Protein AF-A0A0L8IAC8-F1 (afdb_monomer_lite)

pLDDT: mean 78.75, std 12.89, range [50.06, 94.31]

Structure (mmCIF, N/CA/C/O backbone):
data_AF-A0A0L8IAC8-F1
#
_entry.id   AF-A0A0L8IAC8-F1
#
loop_
_atom_site.group_PDB
_atom_site.id
_atom_site.type_symbol
_atom_site.label_atom_id
_atom_site.label_alt_id
_atom_site.label_comp_id
_atom_site.label_asym_id
_atom_site.label_entity_id
_atom_site.label_seq_id
_atom_site.pdbx_PDB_ins_code
_atom_site.Cartn_x
_atom_site.Cartn_y
_atom_site.Cartn_z
_atom_site.occupancy
_atom_site.B_iso_or_equiv
_atom_site.auth_seq_id
_atom_site.auth_comp_id
_atom_site.auth_asym_id
_atom_site.auth_atom_id
_atom_site.pdbx_PDB_model_num
ATOM 1 N N . PHE A 1 1 ? -12.846 7.517 0.001 1.00 75.56 1 PHE A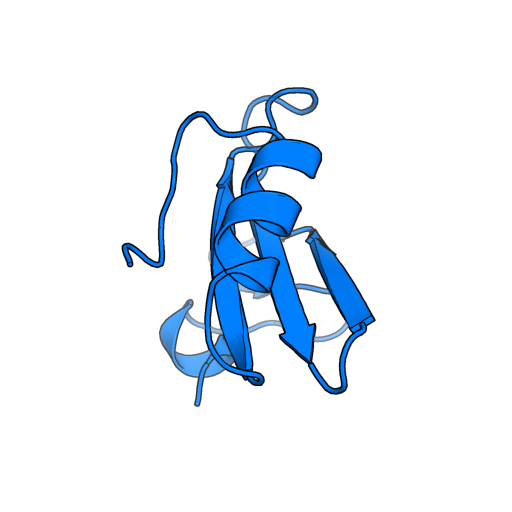 N 1
ATOM 2 C CA . PHE A 1 1 ? -11.533 8.063 -0.415 1.00 75.56 1 PHE A CA 1
ATOM 3 C C . PH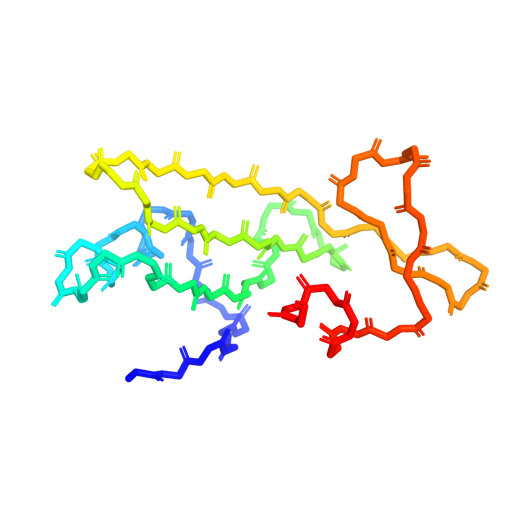E A 1 1 ? -11.120 7.425 -1.743 1.00 75.56 1 PHE A C 1
ATOM 5 O O . PHE A 1 1 ? -11.755 6.462 -2.158 1.00 75.56 1 PHE A O 1
ATOM 12 N N . ARG A 1 2 ? -10.140 7.985 -2.469 1.00 83.94 2 ARG A N 1
ATOM 13 C CA . ARG A 1 2 ? -9.658 7.373 -3.722 1.00 83.94 2 ARG A CA 1
ATOM 14 C C . ARG A 1 2 ? -8.718 6.218 -3.378 1.00 83.94 2 ARG A C 1
ATOM 16 O O . ARG A 1 2 ? -7.895 6.350 -2.490 1.00 83.94 2 ARG A O 1
ATOM 23 N N . TRP A 1 3 ? -8.833 5.100 -4.083 1.00 86.19 3 TRP A N 1
ATOM 24 C CA . TRP A 1 3 ? -7.966 3.938 -3.861 1.00 86.19 3 TRP A CA 1
ATOM 25 C C . TRP A 1 3 ? -6.638 4.038 -4.627 1.00 86.19 3 TRP A C 1
ATOM 27 O O . TRP A 1 3 ? -5.744 3.242 -4.386 1.00 86.19 3 TRP A O 1
ATOM 37 N N . PHE A 1 4 ? -6.468 5.010 -5.531 1.00 86.06 4 PHE A N 1
ATOM 38 C CA . PHE A 1 4 ? -5.230 5.217 -6.290 1.00 86.06 4 PHE A CA 1
ATOM 39 C C . PHE A 1 4 ? -4.706 6.644 -6.135 1.00 86.06 4 PHE A C 1
ATOM 41 O O . PHE A 1 4 ? -5.421 7.618 -6.388 1.00 86.06 4 PHE A O 1
ATOM 48 N N . HIS A 1 5 ? -3.434 6.759 -5.763 1.00 87.75 5 HIS A N 1
ATOM 49 C CA . HIS A 1 5 ? -2.744 8.015 -5.514 1.00 87.75 5 HIS A CA 1
ATOM 50 C C . HIS A 1 5 ? -1.389 8.037 -6.230 1.00 87.75 5 HIS A C 1
ATOM 52 O O . HIS A 1 5 ? -0.543 7.174 -6.020 1.00 87.75 5 HIS A O 1
ATOM 58 N N . ARG A 1 6 ? -1.147 9.040 -7.078 1.00 81.69 6 ARG A N 1
ATOM 59 C CA . ARG A 1 6 ? 0.122 9.133 -7.818 1.00 81.69 6 ARG A CA 1
ATOM 60 C C . ARG A 1 6 ? 1.271 9.644 -6.956 1.00 81.69 6 ARG A C 1
ATOM 62 O O . ARG A 1 6 ? 2.337 9.055 -6.995 1.00 81.69 6 ARG A O 1
ATOM 69 N N . ASP A 1 7 ? 1.027 10.655 -6.129 1.00 80.81 7 ASP A N 1
ATOM 70 C CA . ASP A 1 7 ? 2.107 11.419 -5.497 1.00 80.81 7 ASP A CA 1
ATOM 71 C C . ASP A 1 7 ? 1.889 11.539 -3.985 1.00 80.81 7 ASP A C 1
ATOM 73 O O . ASP A 1 7 ? 1.739 12.632 -3.444 1.00 80.81 7 ASP A O 1
ATOM 77 N N . ILE A 1 8 ? 1.807 10.401 -3.286 1.00 89.06 8 ILE A N 1
ATOM 78 C CA . ILE A 1 8 ? 1.730 10.398 -1.818 1.00 89.06 8 ILE A CA 1
ATOM 79 C C . ILE A 1 8 ? 2.824 9.536 -1.199 1.00 89.06 8 ILE A C 1
ATOM 81 O O . ILE A 1 8 ? 3.174 8.463 -1.695 1.00 89.06 8 ILE A O 1
ATO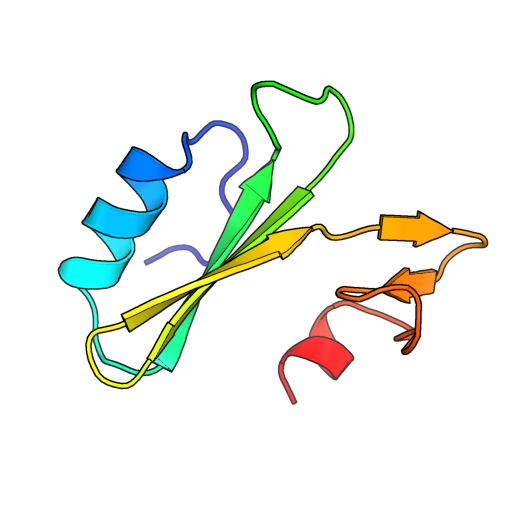M 85 N N . THR A 1 9 ? 3.348 10.012 -0.074 1.00 89.81 9 THR A N 1
ATOM 86 C CA . THR A 1 9 ? 4.331 9.280 0.723 1.00 89.81 9 THR A CA 1
ATOM 87 C C . THR A 1 9 ? 3.672 8.121 1.469 1.00 89.81 9 THR A C 1
ATOM 89 O O . THR A 1 9 ? 2.450 8.061 1.624 1.00 89.81 9 THR A O 1
ATOM 92 N N . ARG A 1 10 ? 4.499 7.198 1.976 1.00 89.50 10 ARG A N 1
ATOM 93 C CA . ARG A 1 10 ? 4.044 6.143 2.890 1.00 89.50 10 ARG A CA 1
ATOM 94 C C . ARG A 1 10 ? 3.301 6.729 4.091 1.00 89.50 10 ARG A C 1
ATOM 96 O O . ARG A 1 10 ? 2.193 6.292 4.366 1.00 89.50 10 ARG A O 1
ATOM 103 N N . GLN A 1 11 ? 3.874 7.752 4.726 1.00 92.06 11 GLN A N 1
ATOM 104 C CA . GLN A 1 11 ? 3.272 8.384 5.898 1.00 92.06 11 GLN A CA 1
ATOM 105 C C . GLN A 1 11 ? 1.897 8.970 5.578 1.00 92.06 11 GLN A C 1
ATOM 107 O O . GLN A 1 11 ? 0.931 8.694 6.277 1.00 92.06 11 GLN A O 1
ATOM 112 N N . LYS A 1 12 ? 1.777 9.691 4.454 1.00 92.19 12 LYS A N 1
ATOM 113 C CA . LYS A 1 12 ? 0.494 10.274 4.059 1.00 92.19 12 LYS A CA 1
ATOM 114 C C . LYS A 1 12 ? -0.559 9.207 3.757 1.00 92.19 12 LYS A C 1
ATOM 116 O O . LYS A 1 12 ? -1.738 9.433 4.009 1.00 92.19 12 LYS A O 1
ATOM 121 N N . ALA A 1 13 ? -0.145 8.056 3.224 1.00 92.00 13 ALA A N 1
ATOM 122 C CA . ALA A 1 13 ? -1.037 6.918 3.038 1.00 92.00 13 ALA A CA 1
ATOM 123 C C . ALA A 1 13 ? -1.528 6.349 4.374 1.00 92.00 13 ALA A C 1
ATOM 125 O O . ALA A 1 13 ? -2.714 6.068 4.495 1.00 92.00 13 ALA A O 1
ATOM 126 N N . GLU A 1 14 ? -0.650 6.208 5.369 1.00 92.81 14 GLU A N 1
ATOM 127 C CA . GLU A 1 14 ? -1.043 5.768 6.712 1.00 92.81 14 GLU A CA 1
ATOM 128 C C . GLU A 1 14 ? -2.037 6.743 7.348 1.00 92.81 14 GLU A C 1
ATOM 130 O O . GLU A 1 14 ? -3.041 6.296 7.888 1.00 92.81 14 GLU A O 1
ATOM 135 N N . ASP A 1 15 ? -1.808 8.055 7.241 1.00 94.31 15 ASP A N 1
ATOM 136 C CA . ASP A 1 15 ? -2.713 9.069 7.798 1.00 94.31 15 ASP A CA 1
ATOM 137 C C . ASP A 1 15 ? -4.111 8.973 7.168 1.00 94.31 15 ASP A C 1
ATOM 139 O O . ASP A 1 15 ? -5.110 8.903 7.878 1.00 94.31 15 ASP A O 1
ATOM 143 N N . ILE A 1 16 ? -4.180 8.872 5.832 1.00 93.25 16 ILE A N 1
ATOM 144 C CA . ILE A 1 16 ? -5.449 8.688 5.112 1.00 93.25 16 ILE A CA 1
ATOM 145 C C . ILE A 1 16 ? -6.137 7.401 5.571 1.00 93.25 16 ILE A C 1
ATOM 147 O O . ILE A 1 16 ? -7.339 7.400 5.810 1.00 93.25 16 ILE A O 1
ATOM 151 N N . LEU A 1 17 ? -5.407 6.292 5.679 1.00 92.12 17 LEU A N 1
ATOM 152 C CA . LEU A 1 17 ? -6.004 5.005 6.022 1.00 92.12 17 LEU A CA 1
ATOM 153 C C . LEU A 1 17 ? -6.447 4.920 7.493 1.00 92.12 17 LEU A C 1
ATOM 155 O O . LEU A 1 17 ? -7.460 4.279 7.759 1.00 92.12 17 LEU A O 1
ATOM 159 N N . LYS A 1 18 ? -5.753 5.592 8.425 1.00 91.19 18 LYS A N 1
ATOM 160 C CA . LYS A 1 18 ? -6.152 5.700 9.846 1.00 91.19 18 LYS A CA 1
ATOM 161 C C . LYS A 1 18 ? -7.458 6.465 10.031 1.00 91.19 18 LYS A C 1
ATOM 163 O O . LYS A 1 18 ? -8.214 6.159 10.944 1.00 91.19 18 LYS A O 1
ATOM 168 N N . GLU A 1 19 ? -7.716 7.453 9.178 1.00 90.94 19 GLU A N 1
ATOM 169 C CA . GLU A 1 19 ? -8.970 8.216 9.174 1.00 90.94 19 GLU A CA 1
ATOM 170 C C . GLU A 1 19 ? -10.141 7.440 8.539 1.00 90.94 19 GLU A C 1
ATOM 172 O O . GLU A 1 19 ? -11.277 7.913 8.556 1.00 90.94 19 GLU A O 1
ATOM 177 N N . ASN A 1 20 ? -9.887 6.259 7.963 1.00 87.69 20 ASN A N 1
ATOM 178 C CA . ASN A 1 20 ? -10.887 5.424 7.304 1.00 87.69 20 ASN A CA 1
ATOM 179 C C . ASN A 1 20 ? -11.098 4.089 8.036 1.00 87.69 20 ASN A C 1
ATOM 181 O O . ASN A 1 20 ? -10.419 3.757 9.005 1.00 87.69 20 ASN A O 1
ATOM 185 N N . VAL A 1 21 ? -12.093 3.328 7.578 1.00 86.38 21 VAL A N 1
ATOM 186 C CA . VAL A 1 21 ? -12.509 2.067 8.206 1.00 86.38 21 VAL A CA 1
ATOM 187 C C . VAL A 1 21 ? -11.435 0.984 8.109 1.00 86.38 21 VAL A C 1
ATOM 189 O O . VAL A 1 21 ? -10.620 0.982 7.183 1.00 86.38 21 VAL A O 1
ATOM 192 N N . ASP A 1 22 ? -11.466 0.032 9.037 1.00 87.06 22 ASP A N 1
ATOM 193 C CA . ASP A 1 22 ? -10.654 -1.180 8.941 1.00 87.06 22 ASP A CA 1
ATOM 194 C C . ASP A 1 22 ? -10.946 -1.936 7.630 1.00 87.06 22 ASP A C 1
ATOM 196 O O . ASP A 1 22 ? -12.081 -1.948 7.151 1.00 87.06 22 ASP A O 1
ATOM 200 N N . GLY A 1 23 ? -9.915 -2.507 7.008 1.00 83.81 23 GLY A N 1
ATOM 201 C CA . GLY A 1 23 ? -9.980 -3.083 5.659 1.00 83.81 23 GLY A CA 1
ATOM 202 C C . GLY A 1 23 ? -9.774 -2.068 4.526 1.00 83.81 23 GLY A C 1
ATOM 203 O O . GLY A 1 23 ? -9.751 -2.443 3.353 1.00 83.81 23 GLY A O 1
ATOM 204 N N . SER A 1 24 ? -9.597 -0.781 4.842 1.00 90.25 24 SER A N 1
ATOM 205 C CA . SER A 1 24 ? -9.276 0.240 3.841 1.00 90.25 24 SER A CA 1
ATOM 206 C C . SER A 1 24 ? -7.910 -0.005 3.204 1.00 90.25 24 SER A C 1
ATOM 208 O O . SER A 1 24 ? -6.933 -0.325 3.881 1.00 90.25 24 SER A O 1
ATOM 210 N N . PHE A 1 25 ? -7.810 0.232 1.898 1.00 91.25 25 PHE A N 1
ATOM 211 C CA . PHE A 1 25 ? -6.556 0.113 1.164 1.00 91.25 25 PHE A CA 1
ATOM 212 C C . PHE A 1 25 ? -6.402 1.218 0.125 1.00 91.25 25 PHE A C 1
ATOM 214 O O . PHE A 1 25 ? -7.377 1.782 -0.373 1.00 91.25 25 PHE A O 1
ATOM 221 N N . LEU A 1 26 ? -5.158 1.507 -0.244 1.00 91.44 26 LEU A N 1
ATOM 222 C CA . LEU A 1 26 ? -4.853 2.359 -1.384 1.00 91.44 26 LEU A CA 1
ATOM 223 C C . LEU A 1 26 ? -3.547 1.945 -2.052 1.00 91.44 26 LEU A C 1
ATOM 225 O O . LEU A 1 26 ? -2.653 1.376 -1.432 1.00 91.44 26 LEU A O 1
ATOM 229 N N . ILE A 1 27 ? -3.415 2.285 -3.324 1.00 90.44 27 ILE A N 1
ATOM 230 C CA . ILE A 1 27 ? -2.209 2.114 -4.117 1.00 90.44 27 ILE A CA 1
ATOM 231 C C . ILE A 1 27 ? -1.563 3.473 -4.296 1.00 90.44 27 ILE A C 1
ATOM 233 O O . ILE A 1 27 ? -2.219 4.443 -4.684 1.00 90.44 27 ILE A O 1
ATOM 237 N N . ARG A 1 28 ? -0.259 3.528 -4.047 1.00 90.81 28 ARG A N 1
ATOM 238 C CA . ARG A 1 28 ? 0.562 4.719 -4.241 1.00 90.81 28 ARG A CA 1
ATOM 239 C C . ARG A 1 28 ? 1.740 4.441 -5.161 1.00 90.81 28 ARG A C 1
ATOM 241 O O . ARG A 1 28 ? 2.315 3.356 -5.101 1.00 90.81 28 ARG A O 1
ATOM 248 N N . LYS A 1 29 ? 2.139 5.416 -5.980 1.00 85.12 29 LYS A N 1
ATOM 249 C CA . LYS A 1 29 ? 3.450 5.357 -6.642 1.00 85.12 29 LYS A CA 1
ATOM 250 C C . LYS A 1 29 ? 4.541 5.538 -5.586 1.00 85.12 29 LYS A C 1
ATOM 252 O O . LYS A 1 29 ? 4.375 6.294 -4.625 1.00 85.12 29 LYS A O 1
ATOM 257 N N . SER A 1 30 ? 5.646 4.821 -5.728 1.00 72.19 30 SER A N 1
ATOM 258 C CA . SER A 1 30 ? 6.801 5.030 -4.868 1.00 72.19 30 SER A CA 1
ATOM 259 C C . SER A 1 30 ? 7.478 6.344 -5.253 1.00 72.19 30 SER A C 1
ATOM 261 O O . SER A 1 30 ? 7.849 6.550 -6.406 1.00 72.19 30 SER A O 1
ATOM 263 N N . VAL A 1 31 ? 7.617 7.246 -4.279 1.00 69.81 31 VAL A N 1
ATOM 264 C CA . VAL A 1 31 ? 8.335 8.519 -4.459 1.00 69.81 31 VAL A CA 1
ATOM 265 C C . VAL A 1 31 ? 9.848 8.277 -4.493 1.00 69.81 31 VAL A C 1
ATOM 267 O O . VAL A 1 31 ? 10.574 9.003 -5.161 1.00 69.81 31 VAL A O 1
ATOM 270 N N . THR A 1 32 ? 10.326 7.239 -3.800 1.00 68.44 32 THR A N 1
ATOM 271 C CA . THR A 1 32 ? 11.751 6.886 -3.728 1.00 68.44 32 THR A CA 1
ATOM 272 C C . THR A 1 32 ? 12.199 6.006 -4.891 1.00 68.44 32 THR A C 1
ATOM 274 O O . THR A 1 32 ? 13.329 6.142 -5.346 1.00 68.44 32 THR A O 1
ATOM 277 N N . ASN A 1 33 ? 11.318 5.141 -5.404 1.00 68.25 33 ASN A N 1
ATOM 278 C CA . ASN A 1 33 ? 11.645 4.211 -6.484 1.00 68.25 33 ASN A CA 1
ATOM 279 C C . ASN A 1 33 ? 10.807 4.545 -7.720 1.00 68.25 33 ASN A C 1
ATOM 281 O O . ASN A 1 33 ? 9.648 4.142 -7.852 1.00 68.25 33 ASN A O 1
ATOM 285 N N . ILE A 1 34 ? 11.398 5.323 -8.625 1.00 69.25 34 ILE A N 1
ATOM 286 C CA . ILE A 1 34 ? 10.730 5.797 -9.837 1.00 69.25 34 ILE A CA 1
ATOM 287 C C . ILE A 1 34 ? 10.267 4.596 -10.672 1.00 69.25 34 ILE A C 1
ATOM 289 O O . ILE A 1 34 ? 11.073 3.791 -11.124 1.00 69.25 34 ILE A O 1
ATOM 293 N N . GLY A 1 35 ? 8.955 4.508 -10.901 1.00 71.50 35 GLY A N 1
ATOM 294 C CA . GLY A 1 35 ? 8.334 3.443 -11.700 1.00 71.50 35 GLY A CA 1
ATOM 295 C C . GLY A 1 35 ? 7.703 2.320 -10.877 1.00 71.50 35 GLY A C 1
ATOM 296 O O . GLY A 1 35 ? 6.976 1.505 -11.437 1.00 71.50 35 GLY A O 1
ATOM 297 N N . GLU A 1 36 ? 7.897 2.313 -9.559 1.00 80.75 36 GLU A N 1
ATOM 298 C CA . GLU A 1 36 ? 7.298 1.312 -8.680 1.00 80.75 36 GLU A CA 1
ATOM 299 C C . GLU A 1 36 ? 5.991 1.788 -8.049 1.00 80.75 36 GLU A C 1
ATOM 301 O O . GLU A 1 36 ? 5.754 2.985 -7.858 1.00 80.75 36 GLU A O 1
ATOM 306 N N . TYR A 1 37 ? 5.155 0.825 -7.672 1.00 86.56 37 TYR A N 1
ATOM 307 C CA . TYR A 1 37 ? 3.923 1.062 -6.932 1.00 86.56 37 TYR A CA 1
ATOM 308 C C . TYR A 1 37 ? 3.942 0.288 -5.615 1.00 86.56 37 TYR A C 1
ATOM 310 O O . TYR A 1 37 ? 4.673 -0.686 -5.442 1.00 86.56 37 TYR A O 1
ATOM 318 N N . SER A 1 38 ? 3.133 0.726 -4.661 1.00 88.19 38 SER A N 1
ATOM 319 C CA . SER A 1 38 ? 2.938 0.035 -3.393 1.00 88.19 38 SER A CA 1
ATOM 320 C C . SER A 1 38 ? 1.463 0.011 -3.029 1.00 88.19 38 SER A C 1
ATOM 322 O O . SER A 1 38 ? 0.784 1.029 -3.154 1.00 88.19 38 SER A O 1
ATOM 324 N N . LEU A 1 39 ? 0.993 -1.131 -2.541 1.00 88.81 39 LEU A N 1
ATOM 325 C CA . LEU A 1 39 ? -0.305 -1.284 -1.900 1.00 88.81 39 LEU A CA 1
ATOM 326 C C . LEU A 1 39 ? -0.134 -1.031 -0.399 1.00 88.81 39 LEU A C 1
ATOM 328 O O . LEU A 1 39 ? 0.691 -1.678 0.238 1.00 88.81 39 LEU A O 1
ATOM 332 N N . SER A 1 40 ? -0.897 -0.099 0.159 1.00 90.94 40 SER A N 1
ATOM 333 C CA . SER A 1 40 ? -1.002 0.144 1.598 1.00 90.94 40 SER A CA 1
ATOM 334 C C . SER A 1 40 ? -2.370 -0.338 2.080 1.00 90.94 40 SER A C 1
ATOM 336 O O . SER A 1 40 ? -3.373 0.015 1.463 1.00 90.94 40 SER A O 1
ATOM 338 N N . VAL A 1 41 ? -2.416 -1.099 3.172 1.00 90.06 41 VAL A N 1
ATOM 339 C CA . VAL A 1 41 ? -3.644 -1.678 3.741 1.00 90.06 41 VAL A CA 1
ATOM 340 C C . VAL A 1 41 ? -3.703 -1.385 5.235 1.00 90.06 41 VAL A C 1
ATOM 342 O O . VAL A 1 41 ? -2.707 -1.562 5.935 1.00 90.06 41 VAL A O 1
ATOM 345 N N . HIS A 1 42 ? -4.869 -0.960 5.712 1.00 90.38 42 HIS A N 1
ATOM 346 C CA . HIS A 1 42 ? -5.200 -0.860 7.128 1.00 90.38 42 HIS A CA 1
ATOM 347 C C . HIS A 1 42 ? -6.069 -2.042 7.518 1.00 90.38 42 HIS A C 1
ATOM 349 O O . HIS A 1 42 ? -7.151 -2.215 6.963 1.00 90.38 42 HIS A O 1
ATOM 355 N N . HIS A 1 43 ? -5.586 -2.867 8.437 1.00 87.62 43 HIS A N 1
ATOM 356 C CA . HIS A 1 43 ? -6.317 -4.033 8.908 1.00 87.62 43 HIS A CA 1
ATOM 357 C C . HIS A 1 43 ? -5.965 -4.319 10.364 1.00 87.62 43 HIS A C 1
ATOM 359 O O . HIS A 1 43 ? -4.788 -4.337 10.727 1.00 87.62 43 HIS A O 1
ATOM 365 N N . GLN A 1 44 ? -6.982 -4.541 11.191 1.00 86.62 44 GLN A N 1
ATOM 366 C CA . GLN A 1 44 ? -6.880 -4.775 12.628 1.00 86.62 44 GLN A CA 1
ATOM 367 C C . GLN A 1 44 ? -6.005 -3.739 13.352 1.00 86.62 44 GLN A C 1
ATOM 369 O O . GLN A 1 44 ? -5.142 -4.089 14.157 1.00 86.62 44 GLN A O 1
ATOM 374 N N . SER A 1 45 ? -6.211 -2.450 13.058 1.00 83.19 45 SER A N 1
ATOM 375 C CA . SER A 1 45 ? -5.418 -1.334 13.614 1.00 83.19 45 SER A CA 1
ATOM 376 C C . SER A 1 45 ? -3.926 -1.365 13.245 1.00 83.19 45 SER A C 1
ATOM 378 O O . SER A 1 45 ? -3.111 -0.670 13.858 1.00 83.19 45 SER A O 1
ATOM 380 N N . GLN A 1 46 ? -3.546 -2.159 12.241 1.00 85.56 46 GLN A N 1
ATOM 381 C CA . GLN A 1 46 ? -2.175 -2.316 11.777 1.00 85.56 46 GLN A CA 1
ATOM 382 C C . GLN A 1 46 ? -2.044 -1.896 10.308 1.00 85.56 46 GLN A C 1
ATOM 384 O O . GLN A 1 46 ? -2.968 -2.047 9.509 1.00 85.56 46 GLN A O 1
ATOM 389 N N . MET A 1 47 ? -0.882 -1.336 9.959 1.00 89.06 47 MET A N 1
ATOM 390 C CA . MET A 1 47 ? -0.577 -0.882 8.601 1.00 89.06 47 MET A CA 1
ATOM 391 C C . MET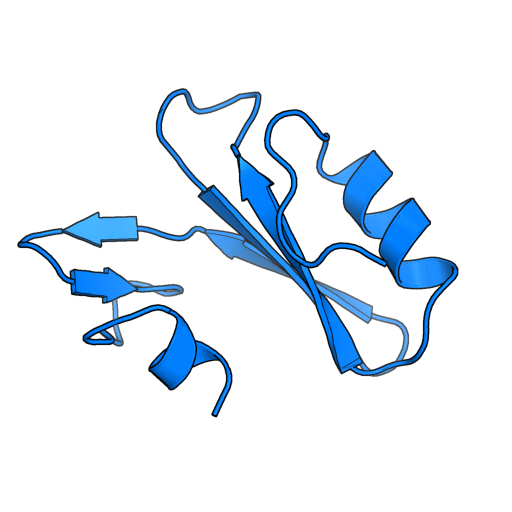 A 1 47 ? 0.360 -1.851 7.898 1.00 89.06 47 MET A C 1
ATOM 393 O O . MET A 1 47 ? 1.475 -2.104 8.358 1.00 89.06 47 MET A O 1
ATOM 397 N N . PHE A 1 48 ? -0.078 -2.335 6.743 1.00 87.56 48 PHE A N 1
ATOM 398 C CA . PHE A 1 48 ? 0.683 -3.216 5.871 1.00 87.56 48 PHE A CA 1
ATOM 399 C C . PHE A 1 48 ? 1.035 -2.491 4.579 1.00 87.56 48 PHE A C 1
ATOM 401 O O . PHE A 1 48 ? 0.221 -1.753 4.024 1.00 87.56 48 PHE A O 1
ATOM 408 N N . HIS A 1 49 ? 2.250 -2.712 4.080 1.00 87.00 49 HIS A N 1
ATOM 409 C CA . HIS A 1 49 ? 2.690 -2.157 2.806 1.00 87.00 49 HIS A CA 1
ATOM 410 C C . HIS A 1 49 ? 3.347 -3.242 1.967 1.00 87.00 49 HIS A C 1
ATOM 412 O O . HIS A 1 49 ? 4.318 -3.858 2.399 1.00 87.00 49 HIS A O 1
ATOM 418 N N . TYR A 1 50 ? 2.847 -3.418 0.752 1.00 84.50 50 TYR A N 1
ATOM 419 C CA . TYR A 1 50 ? 3.334 -4.399 -0.205 1.00 84.50 50 TYR A CA 1
ATOM 420 C C . TYR A 1 50 ? 3.864 -3.690 -1.441 1.00 84.50 50 TYR A C 1
ATOM 422 O O . TYR A 1 50 ? 3.232 -2.765 -1.958 1.00 84.50 50 TYR A O 1
ATOM 430 N N . GLN A 1 51 ? 5.024 -4.115 -1.926 1.00 83.62 51 GLN A N 1
ATOM 431 C CA . GLN A 1 51 ? 5.584 -3.595 -3.165 1.00 83.62 51 GLN A CA 1
ATOM 432 C C . GLN A 1 51 ? 4.905 -4.289 -4.345 1.00 83.62 51 GLN A C 1
ATOM 434 O O . GLN A 1 51 ? 4.857 -5.512 -4.412 1.00 83.62 51 GLN A O 1
ATOM 439 N N . ILE A 1 52 ? 4.382 -3.507 -5.282 1.00 82.69 52 ILE A N 1
ATOM 440 C CA . ILE A 1 52 ? 3.768 -4.034 -6.494 1.00 82.69 52 ILE A CA 1
ATOM 441 C C . ILE A 1 52 ? 4.863 -4.150 -7.547 1.00 82.69 52 ILE A C 1
ATOM 443 O O . ILE A 1 52 ? 5.422 -3.145 -7.990 1.00 82.69 52 ILE A O 1
ATOM 447 N N . GLN A 1 53 ? 5.145 -5.379 -7.961 1.00 77.75 53 GLN A N 1
ATOM 448 C CA . GLN A 1 53 ? 6.082 -5.668 -9.037 1.00 77.75 53 GLN A CA 1
ATOM 449 C C . GLN A 1 53 ? 5.334 -6.004 -10.322 1.00 77.75 53 GLN A C 1
ATOM 451 O O . GLN A 1 53 ? 4.372 -6.775 -10.307 1.00 77.75 53 GLN A O 1
ATOM 456 N N . PHE A 1 54 ? 5.814 -5.443 -11.430 1.00 75.12 54 PHE A N 1
ATOM 457 C CA . PHE A 1 54 ? 5.315 -5.709 -12.773 1.00 75.12 54 PHE A CA 1
ATOM 458 C C . PHE A 1 54 ? 6.379 -6.484 -13.544 1.00 75.12 54 PHE A C 1
ATOM 460 O O . PHE A 1 54 ? 7.464 -5.963 -13.799 1.00 75.12 54 PHE A O 1
ATOM 467 N N . LYS A 1 55 ? 6.080 -7.732 -13.909 1.00 74.69 55 LYS A N 1
ATOM 468 C CA . LYS A 1 55 ? 6.980 -8.580 -14.699 1.00 74.69 55 LYS A CA 1
ATOM 469 C C . LYS A 1 55 ? 6.174 -9.393 -15.702 1.00 74.69 55 LYS A C 1
ATOM 471 O O . LYS A 1 55 ? 5.166 -9.981 -15.327 1.00 74.69 55 LYS A O 1
ATOM 476 N N . ASP A 1 56 ? 6.601 -9.417 -16.964 1.00 77.69 56 ASP A N 1
ATOM 477 C CA . ASP A 1 56 ? 5.979 -10.214 -18.036 1.00 77.69 56 ASP A CA 1
ATOM 478 C C . ASP A 1 56 ? 4.449 -10.013 -18.150 1.00 77.69 56 ASP A C 1
ATOM 480 O O . ASP A 1 56 ? 3.691 -10.975 -18.276 1.00 77.69 56 ASP A O 1
ATOM 484 N N . ASN A 1 57 ? 3.982 -8.758 -18.058 1.00 72.06 57 ASN A N 1
ATOM 485 C CA . AS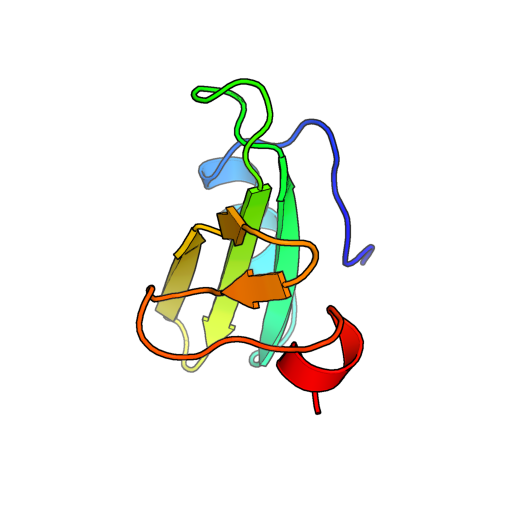N A 1 57 ? 2.557 -8.376 -18.007 1.00 72.06 57 ASN A CA 1
ATOM 486 C C . ASN A 1 57 ? 1.757 -8.985 -16.834 1.00 72.06 57 ASN A C 1
ATOM 488 O O . ASN A 1 57 ? 0.537 -9.123 -16.920 1.00 72.06 57 ASN A O 1
ATOM 492 N N . LYS A 1 58 ? 2.420 -9.336 -15.728 1.00 68.12 58 LYS A N 1
ATOM 493 C CA . LYS A 1 58 ? 1.801 -9.847 -14.495 1.00 68.12 58 LYS A CA 1
ATOM 494 C C . LYS A 1 58 ? 2.130 -8.954 -13.303 1.00 68.12 58 LYS A C 1
ATOM 496 O O . LYS A 1 58 ? 3.188 -8.323 -13.269 1.00 68.12 58 LYS A O 1
ATOM 501 N N . ILE A 1 59 ? 1.230 -8.942 -12.320 1.00 70.62 59 ILE A N 1
ATOM 502 C CA . ILE A 1 59 ? 1.342 -8.152 -11.089 1.00 70.62 59 ILE A CA 1
ATOM 503 C C . ILE A 1 59 ? 1.612 -9.087 -9.907 1.00 70.62 59 ILE A C 1
ATOM 505 O O . ILE A 1 59 ? 0.905 -10.076 -9.750 1.00 70.62 59 ILE A O 1
ATOM 509 N N . SER A 1 60 ? 2.589 -8.789 -9.051 1.00 68.31 60 SER A N 1
ATOM 510 C CA . SER A 1 60 ? 2.828 -9.554 -7.813 1.00 68.31 60 SER A CA 1
ATOM 511 C C . SER A 1 60 ? 3.125 -8.650 -6.620 1.00 68.31 60 SER A C 1
ATOM 513 O O . SER A 1 60 ? 3.815 -7.646 -6.791 1.00 68.31 60 SER A O 1
ATOM 515 N N . LEU A 1 61 ? 2.663 -9.037 -5.424 1.00 71.94 61 LEU A N 1
ATOM 516 C CA . LEU A 1 61 ? 2.936 -8.334 -4.157 1.00 71.94 61 LEU A CA 1
ATOM 517 C C . LEU A 1 61 ? 4.106 -8.910 -3.340 1.00 71.94 61 LEU A C 1
ATOM 519 O O . LEU A 1 61 ? 4.673 -8.206 -2.512 1.00 71.94 61 LEU A O 1
ATOM 523 N N . ASP A 1 62 ? 4.448 -10.184 -3.550 1.00 65.94 62 ASP A N 1
ATOM 524 C CA . ASP A 1 62 ? 5.441 -10.919 -2.739 1.00 65.94 62 ASP A CA 1
ATOM 525 C C . ASP A 1 62 ? 6.365 -11.793 -3.606 1.00 65.94 62 ASP A C 1
ATOM 527 O O . ASP A 1 62 ? 6.898 -12.801 -3.159 1.00 65.94 62 ASP A O 1
ATOM 531 N N . THR A 1 63 ? 6.530 -11.491 -4.900 1.00 54.72 63 THR A N 1
ATOM 532 C CA . THR A 1 63 ? 7.316 -12.293 -5.881 1.00 54.72 63 THR A CA 1
ATOM 533 C C . THR A 1 63 ? 6.919 -13.770 -6.059 1.00 54.72 63 THR A C 1
ATOM 535 O O . THR A 1 63 ? 7.360 -14.408 -7.009 1.00 54.72 63 THR A O 1
ATOM 538 N N . LYS A 1 64 ? 6.069 -14.321 -5.187 1.00 50.06 64 LYS A N 1
ATOM 539 C CA . LYS A 1 64 ? 5.657 -15.728 -5.137 1.00 50.06 64 LYS A CA 1
ATOM 540 C C . LYS A 1 64 ? 4.296 -15.968 -5.779 1.00 50.06 64 LYS A C 1
ATOM 542 O O . LYS A 1 64 ? 4.017 -17.083 -6.206 1.00 50.06 64 LYS A O 1
ATOM 547 N N . ILE A 1 65 ? 3.456 -14.934 -5.857 1.00 52.97 65 ILE A N 1
ATOM 548 C CA . ILE A 1 65 ? 2.094 -15.025 -6.392 1.00 52.97 65 ILE A CA 1
ATOM 549 C C . ILE A 1 65 ? 1.896 -13.936 -7.442 1.00 52.97 65 ILE A C 1
ATOM 551 O O . ILE A 1 65 ? 2.083 -12.752 -7.159 1.00 52.97 65 ILE A O 1
ATOM 555 N N . TYR A 1 66 ? 1.529 -14.358 -8.652 1.00 55.53 66 TYR A N 1
ATOM 556 C CA . TYR A 1 66 ? 1.290 -13.493 -9.802 1.00 55.53 66 TYR A CA 1
ATOM 557 C C . TYR A 1 66 ? -0.202 -13.448 -10.132 1.00 55.53 66 TYR A C 1
ATOM 559 O O . TYR A 1 66 ? -0.834 -14.485 -10.332 1.00 55.53 66 TYR A O 1
ATOM 567 N N . PHE A 1 67 ? -0.735 -12.241 -10.263 1.00 58.47 67 PHE A N 1
ATOM 568 C CA . PHE A 1 67 ? -2.112 -11.951 -10.633 1.00 58.47 67 PHE A CA 1
ATOM 569 C C . PHE A 1 67 ? -2.161 -11.371 -12.050 1.00 58.47 67 PHE A C 1
ATOM 571 O O . PHE A 1 67 ? -1.231 -10.691 -12.500 1.00 58.47 67 PHE A O 1
ATOM 578 N N . LYS A 1 68 ? -3.248 -11.674 -12.770 1.00 54.09 68 LYS A N 1
ATOM 579 C CA . LYS A 1 68 ? -3.468 -11.221 -14.154 1.00 54.09 68 LYS A CA 1
ATOM 580 C C . LYS A 1 68 ? -3.755 -9.717 -14.229 1.00 54.09 68 LYS A C 1
ATOM 582 O O . LYS A 1 68 ? -3.396 -9.078 -15.210 1.00 54.09 68 LYS A O 1
ATOM 587 N N . ASP A 1 69 ? -4.384 -9.168 -13.199 1.00 55.78 69 ASP A N 1
ATOM 588 C CA . ASP A 1 69 ? -4.731 -7.759 -13.081 1.00 55.78 69 ASP A CA 1
ATOM 589 C C . ASP A 1 69 ? -4.919 -7.386 -11.604 1.00 55.78 69 ASP A C 1
ATOM 591 O O . ASP A 1 69 ? -4.896 -8.237 -10.714 1.00 55.78 69 ASP A O 1
ATOM 595 N N . LEU A 1 70 ? -5.066 -6.086 -11.354 1.00 58.34 70 LEU A N 1
ATOM 596 C CA . LEU A 1 70 ? -5.227 -5.535 -10.014 1.00 58.34 70 LEU A CA 1
ATOM 597 C C . LEU A 1 70 ? -6.565 -5.936 -9.369 1.00 58.34 70 LEU A C 1
ATOM 599 O O . LEU A 1 70 ? -6.658 -5.980 -8.150 1.00 58.34 70 LEU A O 1
ATOM 603 N N . TYR A 1 71 ? -7.593 -6.236 -10.168 1.00 61.25 71 TYR A N 1
ATOM 604 C CA . TYR A 1 71 ? -8.907 -6.619 -9.648 1.00 61.25 71 TYR A CA 1
ATOM 605 C C . TYR A 1 71 ? -8.835 -7.970 -8.936 1.00 61.25 71 TYR A C 1
ATOM 607 O O . TYR A 1 71 ? -9.331 -8.090 -7.823 1.00 61.25 71 TYR A O 1
ATOM 615 N N . LYS A 1 72 ? -8.099 -8.935 -9.500 1.00 56.47 72 LYS A N 1
ATOM 616 C CA . LYS A 1 72 ? -7.836 -10.238 -8.860 1.00 56.47 72 LYS A CA 1
ATOM 617 C C . LYS A 1 72 ? -6.976 -10.193 -7.598 1.00 56.47 72 LYS A C 1
ATOM 619 O O . LYS A 1 72 ? -6.796 -11.218 -6.955 1.00 56.47 72 LYS A O 1
ATOM 624 N N . LEU A 1 73 ? -6.379 -9.047 -7.293 1.00 56.69 73 LEU A N 1
ATOM 625 C CA . LEU A 1 73 ? -5.656 -8.828 -6.045 1.00 56.69 73 LEU A CA 1
ATOM 626 C C . LEU A 1 73 ? -6.598 -8.405 -4.905 1.00 56.69 73 LEU A C 1
ATOM 628 O O . LEU A 1 73 ? -6.214 -8.461 -3.742 1.00 56.69 73 LEU A O 1
ATOM 632 N N . ILE A 1 74 ? -7.779 -7.896 -5.261 1.00 60.22 74 ILE A N 1
ATOM 633 C CA . ILE A 1 74 ? -8.734 -7.252 -4.353 1.00 60.22 74 ILE A CA 1
ATOM 634 C C . ILE A 1 74 ? -9.966 -8.152 -4.112 1.00 60.22 74 ILE A C 1
ATOM 636 O O . ILE A 1 74 ? -10.642 -7.968 -3.104 1.00 60.22 74 ILE A O 1
ATOM 640 N N . GLU A 1 75 ? -10.248 -9.101 -5.016 1.00 51.28 75 GLU A N 1
ATOM 641 C CA . GLU A 1 75 ? -11.264 -10.167 -4.878 1.00 51.28 75 GLU A CA 1
ATOM 642 C C . GLU A 1 75 ? -10.735 -11.365 -4.073 1.00 51.28 75 GLU A C 1
ATOM 644 O O . GLU A 1 75 ? -11.466 -11.826 -3.168 1.00 51.28 75 GLU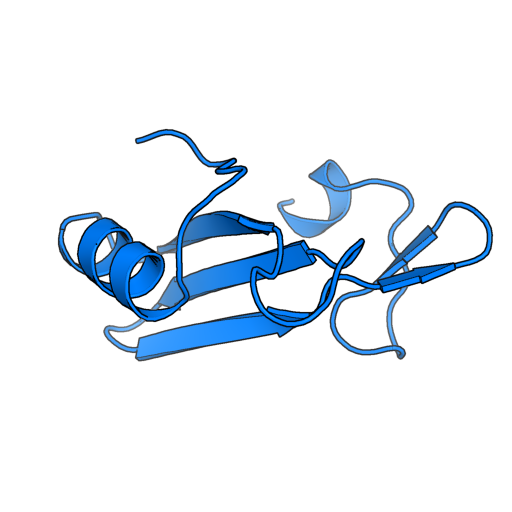 A O 1
#

Radius of gyration: 12.16 Å; chains: 1; bounding box: 24×27×32 Å

Foldseek 3Di:
DDQEEEDDDPVRQVVVQVVDDAQDKHKYAYPVDPPWIWIWHHHPNDIDIFTWDADPCWTDRPVPDTDNDPVVVSD

Secondary structure (DSSP, 8-state):
--SEESS--HHHHHHHHHTS-TT-EEEEE-SSSTT-EEEEEEETTEEEEEEEEEETTEEESSSS-EESSSGGGT-

Sequence (75 aa):
FRWFHRDITRQKAEDILKENVDGSFLIRKSVTNIGEYSLSVHHQSQMFHYQIQFKDNKISLDTKIYFKDLYKLIE

Organism: Octopus bimaculoides (NCBI:txid37653)

InterPro domains:
  IPR000980 SH2 domain [PF00017] (3-75)
  IPR000980 SH2 domain [PS50001] (3-75)
  IPR000980 SH2 domain [SM00252] (1-75)
  IPR036860 SH2 domain superfamily [G3DSA:3.30.505.10] (1-75)
  IPR036860 SH2 domain superfamily [SSF55550] (2-75)
  IPR051184 Tyrosine-phosphorylated adapter molecule [PTHR19969] (2-75)